Protein AF-A0A957RIJ1-F1 (afdb_monomer_lite)

Structure (mmCIF, N/CA/C/O backbone):
data_AF-A0A957RIJ1-F1
#
_entry.id   AF-A0A957RIJ1-F1
#
loop_
_atom_site.group_PDB
_atom_site.id
_atom_site.type_symbol
_atom_site.label_atom_id
_atom_site.label_alt_id
_atom_site.label_comp_id
_atom_site.label_asym_id
_atom_site.label_entity_id
_atom_site.label_seq_id
_atom_site.pdbx_PDB_ins_code
_atom_site.Cartn_x
_atom_site.Cartn_y
_atom_site.Cartn_z
_atom_site.occupancy
_atom_site.B_iso_or_equiv
_atom_site.auth_seq_id
_atom_site.auth_comp_id
_atom_site.auth_asym_id
_atom_site.auth_atom_id
_atom_site.pdbx_PDB_model_num
ATOM 1 N N . ALA A 1 1 ? -12.666 9.077 28.726 1.00 56.81 1 ALA A N 1
ATOM 2 C CA . ALA A 1 1 ? -13.168 8.195 27.646 1.00 56.81 1 ALA A CA 1
ATOM 3 C C . ALA A 1 1 ? -13.738 8.957 26.437 1.00 56.81 1 ALA A C 1
ATOM 5 O O . ALA A 1 1 ? -13.306 8.672 25.330 1.00 56.81 1 ALA A O 1
ATOM 6 N N . ARG A 1 2 ? -14.631 9.955 26.600 1.00 53.88 2 ARG A N 1
ATOM 7 C CA . ARG A 1 2 ? -15.204 10.732 25.469 1.00 53.88 2 ARG A CA 1
ATOM 8 C C . ARG A 1 2 ? -14.184 11.495 24.609 1.00 53.88 2 ARG A C 1
ATOM 10 O O . ARG A 1 2 ? -14.334 11.506 23.399 1.00 53.88 2 ARG A O 1
ATOM 17 N N . ILE A 1 3 ? -13.146 12.085 25.207 1.00 55.56 3 ILE A N 1
ATOM 18 C CA . ILE A 1 3 ? -12.119 12.854 24.471 1.00 55.56 3 ILE A CA 1
ATOM 19 C C . ILE A 1 3 ? -11.223 11.929 23.629 1.00 55.56 3 ILE A C 1
ATOM 21 O O . ILE A 1 3 ? -10.977 12.213 22.466 1.00 55.56 3 ILE A O 1
ATOM 25 N N . LEU A 1 4 ? -10.828 10.770 24.167 1.00 52.81 4 LEU A N 1
ATOM 26 C CA . LEU A 1 4 ? -10.126 9.718 23.414 1.00 52.81 4 LEU A CA 1
ATOM 27 C C . LEU A 1 4 ? -10.988 9.140 22.279 1.00 52.81 4 LEU A C 1
ATOM 29 O O . LEU A 1 4 ? -10.467 8.872 21.204 1.00 52.81 4 LEU A O 1
ATOM 33 N N . ALA A 1 5 ? -12.301 9.001 22.489 1.00 54.62 5 ALA A N 1
ATOM 34 C CA . ALA A 1 5 ? -13.239 8.578 21.448 1.00 54.62 5 ALA A CA 1
ATOM 35 C C . ALA A 1 5 ? -13.469 9.656 20.369 1.00 54.62 5 ALA A C 1
ATOM 37 O O . ALA A 1 5 ? -13.653 9.310 19.208 1.00 54.62 5 ALA A O 1
ATOM 38 N N . LEU A 1 6 ? -13.417 10.948 20.722 1.00 55.25 6 LEU A N 1
ATOM 39 C CA . LEU A 1 6 ? -13.486 12.064 19.767 1.00 55.25 6 LEU A CA 1
ATOM 40 C C . LEU A 1 6 ? -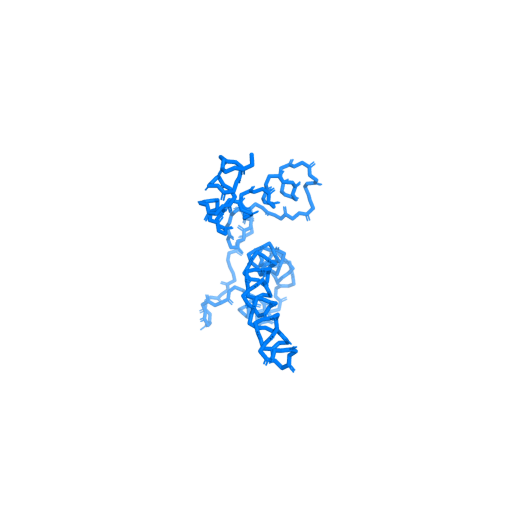12.200 12.192 18.945 1.00 55.25 6 LEU A C 1
ATOM 42 O O . LEU A 1 6 ? -12.271 12.371 17.736 1.00 55.25 6 LEU A O 1
ATOM 46 N N . ILE A 1 7 ? -11.035 12.041 19.581 1.00 54.81 7 ILE A N 1
ATOM 47 C CA . ILE A 1 7 ? -9.739 12.031 18.891 1.00 54.81 7 ILE A CA 1
ATOM 48 C C . ILE A 1 7 ? -9.645 10.793 17.991 1.00 54.81 7 ILE A C 1
ATOM 50 O O . ILE A 1 7 ? -9.319 10.922 16.820 1.00 54.81 7 ILE A O 1
ATOM 54 N N . GLY A 1 8 ? -10.006 9.606 18.484 1.00 52.78 8 GLY A N 1
ATOM 55 C CA . GLY A 1 8 ? -9.997 8.371 17.693 1.00 52.78 8 GLY A CA 1
ATOM 56 C C . GLY A 1 8 ? -11.055 8.327 16.585 1.00 52.78 8 GLY A C 1
ATOM 57 O O . GLY A 1 8 ? -10.807 7.746 15.536 1.00 52.78 8 GLY A O 1
ATOM 58 N N . GLY A 1 9 ? -12.211 8.968 16.784 1.00 54.06 9 GLY A N 1
ATOM 59 C CA . GLY A 1 9 ? -13.247 9.105 15.756 1.00 54.06 9 GLY A CA 1
ATOM 60 C C . GLY A 1 9 ? -12.901 10.130 14.672 1.00 54.06 9 GLY A C 1
ATOM 61 O O . GLY A 1 9 ? -13.413 10.026 13.561 1.00 54.06 9 GLY A O 1
ATOM 62 N N . ALA A 1 10 ? -12.029 11.094 14.986 1.00 52.25 10 ALA A N 1
ATOM 63 C CA . ALA A 1 10 ? -11.604 12.155 14.079 1.00 52.25 10 ALA A CA 1
ATOM 64 C C . ALA A 1 10 ? -10.214 11.940 13.471 1.00 52.25 10 ALA A C 1
ATOM 66 O O . ALA A 1 10 ? -9.888 12.668 12.542 1.00 52.25 10 ALA A O 1
ATOM 67 N N . MET A 1 11 ? -9.402 10.990 13.959 1.00 62.03 11 MET A N 1
ATOM 68 C CA . MET A 1 11 ? -8.131 10.615 13.329 1.00 62.03 11 MET A CA 1
ATOM 69 C C . MET A 1 11 ? -8.448 9.892 12.018 1.00 62.03 11 MET A C 1
ATOM 71 O O . MET A 1 11 ? -8.789 8.707 12.034 1.00 62.03 11 MET A O 1
ATOM 75 N N . PRO A 1 12 ? -8.395 10.589 10.870 1.00 70.31 12 PRO A N 1
ATOM 76 C CA . PRO A 1 12 ? -8.830 10.022 9.609 1.00 70.31 12 PRO A CA 1
ATOM 77 C C . PRO A 1 12 ? -7.843 8.927 9.206 1.00 70.31 12 PRO A C 1
ATOM 79 O O . PRO A 1 12 ? -6.702 8.906 9.671 1.00 70.31 12 PRO A O 1
ATOM 82 N N . ILE A 1 13 ? -8.232 8.062 8.270 1.00 73.69 13 ILE A N 1
ATOM 83 C CA . ILE A 1 13 ? -7.346 7.034 7.695 1.00 73.69 13 ILE A CA 1
ATOM 84 C C . ILE A 1 13 ? -5.975 7.588 7.253 1.00 73.69 13 ILE A C 1
ATOM 86 O O . ILE A 1 13 ? -4.957 6.904 7.321 1.00 73.69 13 ILE A O 1
ATOM 90 N N . PHE A 1 14 ? -5.937 8.869 6.886 1.00 80.69 14 PHE A N 1
ATOM 91 C CA . PHE A 1 14 ? -4.723 9.630 6.621 1.00 80.69 14 PHE A CA 1
ATOM 92 C C . PHE A 1 14 ? -3.688 9.569 7.758 1.00 80.69 14 PHE A C 1
ATOM 94 O O . PHE A 1 14 ? -2.509 9.353 7.492 1.00 80.69 14 PHE A O 1
ATOM 101 N N . TYR A 1 15 ? -4.103 9.712 9.021 1.00 84.81 15 TYR A N 1
ATOM 102 C CA . TYR A 1 15 ? -3.186 9.664 10.162 1.00 84.81 15 TYR A CA 1
ATOM 103 C C . TYR A 1 15 ? -2.564 8.276 10.331 1.00 84.81 15 TYR A C 1
ATOM 105 O O . TYR A 1 15 ? -1.369 8.165 10.586 1.00 84.81 15 TYR A O 1
ATOM 113 N N . VAL A 1 16 ? -3.346 7.214 10.112 1.00 84.31 16 VAL A N 1
ATOM 114 C CA . VAL A 1 16 ? -2.823 5.839 10.077 1.00 84.31 16 VAL A CA 1
ATOM 115 C C . VAL A 1 16 ? -1.756 5.717 8.990 1.00 84.31 16 VAL A C 1
ATOM 117 O O . VAL A 1 16 ? -0.680 5.189 9.253 1.00 84.31 16 VAL A O 1
ATOM 120 N N . GLY A 1 17 ? -2.004 6.284 7.807 1.00 87.38 17 GLY A N 1
ATOM 121 C CA . GLY A 1 17 ? -1.003 6.368 6.745 1.00 87.38 17 GLY A CA 1
ATOM 122 C C . GLY A 1 17 ? 0.273 7.103 7.158 1.00 87.38 17 GLY A C 1
ATOM 123 O O . GLY A 1 17 ? 1.367 6.599 6.915 1.00 87.38 17 GLY A O 1
ATOM 124 N N . LEU A 1 18 ? 0.155 8.244 7.844 1.00 88.19 18 LEU A N 1
ATOM 125 C CA . LEU A 1 18 ? 1.309 8.986 8.362 1.00 88.19 18 LEU A CA 1
ATOM 126 C C . LEU A 1 18 ? 2.099 8.200 9.411 1.00 88.19 18 LEU A C 1
ATOM 128 O O . LEU A 1 18 ? 3.327 8.229 9.393 1.00 88.19 18 LEU A O 1
ATOM 132 N N . VAL A 1 19 ? 1.419 7.494 10.316 1.00 89.06 19 VAL A N 1
ATOM 133 C CA . VAL A 1 19 ? 2.073 6.649 11.324 1.00 89.06 19 VAL A CA 1
ATOM 134 C C . VAL A 1 19 ? 2.794 5.487 10.649 1.00 89.06 19 VAL A C 1
ATOM 136 O O . VAL A 1 19 ? 3.960 5.249 10.954 1.00 89.06 19 VAL A O 1
ATOM 139 N N . LEU A 1 20 ? 2.150 4.807 9.695 1.00 88.06 20 LEU A N 1
ATOM 140 C CA . LEU A 1 20 ? 2.782 3.735 8.925 1.00 88.06 20 LEU A CA 1
ATOM 141 C C . LEU A 1 20 ? 4.018 4.246 8.180 1.00 88.06 20 LEU A C 1
ATOM 143 O O . LEU A 1 20 ? 5.065 3.610 8.244 1.00 88.06 20 LEU A O 1
ATOM 147 N N . LEU A 1 21 ? 3.941 5.419 7.549 1.00 88.06 21 LEU A N 1
ATOM 148 C CA . LEU A 1 21 ? 5.099 6.044 6.912 1.00 88.06 21 LEU A CA 1
ATOM 149 C C . LEU A 1 21 ? 6.196 6.373 7.943 1.00 88.06 21 LEU A C 1
ATOM 151 O O . LEU A 1 21 ? 7.367 6.063 7.745 1.00 88.06 21 LEU A O 1
ATOM 155 N N . GLY A 1 22 ? 5.842 6.949 9.090 1.00 88.94 22 GLY A N 1
ATOM 156 C CA . GLY A 1 22 ? 6.801 7.250 10.154 1.00 88.94 22 GLY A CA 1
ATOM 157 C C . GLY A 1 22 ? 7.510 6.008 10.708 1.00 88.94 22 GLY A C 1
ATOM 158 O O . GLY A 1 22 ? 8.699 6.064 11.014 1.00 88.94 22 GLY A O 1
ATOM 159 N N . VAL A 1 23 ? 6.811 4.881 10.815 1.00 89.69 23 VAL A N 1
ATOM 160 C CA . VAL A 1 23 ? 7.384 3.631 11.327 1.00 89.69 23 VAL A CA 1
ATOM 161 C C . VAL A 1 23 ? 8.193 2.924 10.244 1.00 89.69 23 VAL A C 1
ATOM 163 O O . VAL A 1 23 ? 9.388 2.713 10.417 1.00 89.69 23 VAL A O 1
ATOM 166 N N . PHE A 1 24 ? 7.578 2.588 9.112 1.00 89.44 24 PHE A N 1
ATOM 167 C CA . PHE A 1 24 ? 8.188 1.722 8.102 1.00 89.44 24 PHE 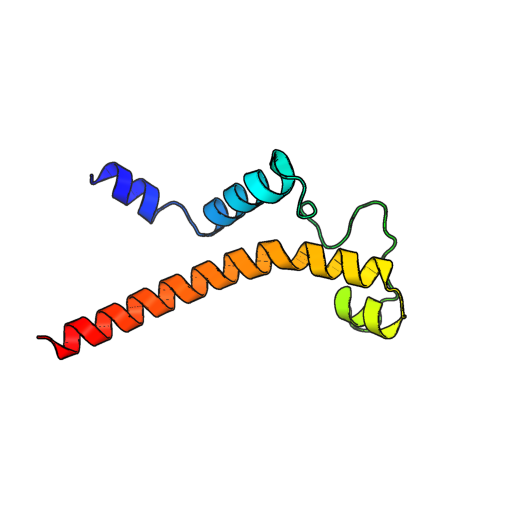A CA 1
ATOM 168 C C . PHE A 1 24 ? 9.193 2.428 7.201 1.00 89.44 24 PHE A C 1
ATOM 170 O O . PHE A 1 24 ? 10.179 1.807 6.807 1.00 89.44 24 PHE A O 1
ATOM 177 N N . TYR A 1 25 ? 8.959 3.705 6.896 1.00 87.25 25 TYR A N 1
ATOM 178 C CA . TYR A 1 25 ? 9.923 4.508 6.158 1.00 87.25 25 TYR A CA 1
ATOM 179 C C . TYR A 1 25 ? 10.932 5.131 7.124 1.00 87.25 25 TYR A C 1
ATOM 181 O O . TYR A 1 25 ? 12.095 4.761 7.079 1.00 87.25 25 TYR A O 1
ATOM 189 N N . ARG A 1 26 ? 10.527 6.004 8.060 1.00 87.12 26 ARG A N 1
ATOM 190 C CA . ARG A 1 26 ? 11.507 6.778 8.855 1.00 87.12 26 ARG A CA 1
ATOM 191 C C . ARG A 1 26 ? 12.277 5.950 9.894 1.00 87.12 26 ARG A C 1
ATOM 193 O O . ARG A 1 26 ? 13.483 6.146 10.007 1.00 87.12 26 ARG A O 1
ATOM 200 N N . GLN A 1 27 ? 11.619 5.088 10.670 1.00 87.25 27 GLN A N 1
ATOM 201 C CA . GLN A 1 27 ? 12.274 4.372 11.780 1.00 87.25 27 GLN A CA 1
ATOM 202 C C . GLN A 1 27 ? 12.925 3.061 11.332 1.00 87.25 27 GLN A C 1
ATOM 204 O O . GLN A 1 27 ? 14.085 2.820 11.650 1.00 87.25 27 GLN A O 1
ATOM 209 N N . LEU A 1 28 ? 12.188 2.229 10.595 1.00 87.31 28 LEU A N 1
ATOM 210 C CA . LEU A 1 28 ? 12.639 0.902 10.167 1.00 87.31 28 LEU A CA 1
ATOM 211 C C . LEU A 1 28 ? 13.392 0.911 8.833 1.00 87.31 28 LEU A C 1
ATOM 213 O O . LEU A 1 28 ? 14.171 -0.007 8.599 1.00 87.31 28 LEU A O 1
ATOM 217 N N . GLN A 1 29 ? 13.175 1.914 7.970 1.00 84.62 29 GLN A N 1
ATOM 218 C CA . GLN A 1 29 ? 13.773 1.992 6.625 1.00 84.62 29 GLN A CA 1
ATOM 219 C C . GLN A 1 29 ? 13.525 0.722 5.782 1.00 84.62 29 GLN A C 1
ATOM 221 O O . GLN A 1 29 ? 14.336 0.351 4.939 1.00 84.62 29 GLN A O 1
ATOM 226 N N . TRP A 1 30 ? 12.408 0.025 6.023 1.00 84.69 30 TRP A N 1
ATOM 227 C CA . TRP A 1 30 ? 12.041 -1.196 5.293 1.00 84.69 30 TRP A CA 1
ATOM 228 C C . TRP A 1 30 ? 11.380 -0.893 3.956 1.00 84.69 30 TRP A C 1
ATOM 230 O O . TRP A 1 30 ? 11.496 -1.669 3.012 1.00 84.69 30 TRP A O 1
ATOM 240 N N . LEU A 1 31 ? 10.632 0.205 3.904 1.00 87.62 31 LEU A N 1
ATOM 241 C CA . LEU A 1 31 ? 9.819 0.590 2.761 1.00 87.62 31 LEU A CA 1
ATOM 242 C C . LEU A 1 31 ? 10.237 1.977 2.279 1.00 87.62 31 LEU A C 1
ATOM 244 O O . LEU A 1 31 ? 10.644 2.809 3.097 1.00 87.62 31 LEU A O 1
ATOM 248 N N . PRO A 1 32 ? 10.144 2.225 0.965 1.00 83.81 32 PRO A N 1
ATOM 249 C CA . PRO A 1 32 ? 10.594 3.474 0.391 1.00 83.81 32 PRO A CA 1
ATOM 250 C C . PRO A 1 32 ? 9.666 4.634 0.765 1.00 83.81 32 PRO A C 1
ATOM 252 O O . PRO A 1 32 ? 8.562 4.458 1.293 1.00 83.81 32 PRO A O 1
ATOM 255 N N . GLY A 1 33 ? 10.175 5.840 0.531 1.00 80.75 33 GLY A N 1
ATOM 256 C CA . GLY A 1 33 ? 9.521 7.083 0.907 1.00 80.75 33 GLY A CA 1
ATOM 257 C C . GLY A 1 33 ? 8.296 7.426 0.054 1.00 80.75 33 GLY A C 1
ATOM 258 O O . GLY A 1 33 ? 7.864 6.658 -0.806 1.00 80.75 33 GLY A O 1
ATOM 259 N N . PRO A 1 34 ? 7.702 8.605 0.291 1.00 78.75 34 PRO A N 1
ATOM 260 C CA . PRO A 1 34 ? 6.596 9.086 -0.522 1.00 78.75 34 PRO A CA 1
ATOM 261 C C . PRO A 1 34 ? 7.050 9.324 -1.968 1.00 78.75 34 PRO A C 1
ATOM 263 O O . PRO A 1 34 ? 8.078 9.948 -2.214 1.00 78.75 34 PRO A O 1
ATOM 266 N N . GLY A 1 35 ? 6.247 8.864 -2.924 1.00 84.25 35 GLY A N 1
ATOM 267 C CA . GLY A 1 35 ? 6.571 8.933 -4.344 1.00 84.25 35 GLY A CA 1
ATOM 268 C C . GLY A 1 35 ? 6.047 7.711 -5.088 1.00 84.25 35 GLY A C 1
ATOM 269 O O . GLY A 1 35 ? 5.362 6.865 -4.516 1.00 84.25 35 GLY A O 1
ATOM 270 N N . ARG A 1 36 ? 6.345 7.637 -6.386 1.00 82.75 36 ARG A N 1
ATOM 271 C CA . ARG A 1 36 ? 6.034 6.460 -7.223 1.00 82.75 36 ARG A CA 1
ATOM 272 C C . ARG A 1 36 ? 7.279 5.616 -7.515 1.00 82.75 36 ARG A C 1
ATOM 274 O O . ARG A 1 36 ? 7.141 4.440 -7.832 1.00 82.75 36 ARG A O 1
ATOM 281 N N . LEU A 1 37 ? 8.450 6.238 -7.427 1.00 85.94 37 LEU A N 1
ATOM 282 C CA . LEU A 1 37 ? 9.782 5.682 -7.625 1.00 85.94 37 LEU A CA 1
ATOM 283 C C . LEU A 1 37 ? 10.768 6.504 -6.790 1.00 85.94 37 LEU A C 1
ATOM 285 O O . LEU A 1 37 ? 10.504 7.680 -6.513 1.00 85.94 37 LEU A O 1
ATOM 289 N N . ASP A 1 38 ? 11.917 5.914 -6.474 1.00 84.50 38 ASP A N 1
ATOM 290 C CA . ASP A 1 38 ? 13.036 6.654 -5.898 1.00 84.50 38 ASP A CA 1
ATOM 291 C C . ASP A 1 38 ? 13.567 7.709 -6.879 1.00 84.50 38 ASP A C 1
ATOM 293 O O . ASP A 1 38 ? 13.638 7.486 -8.0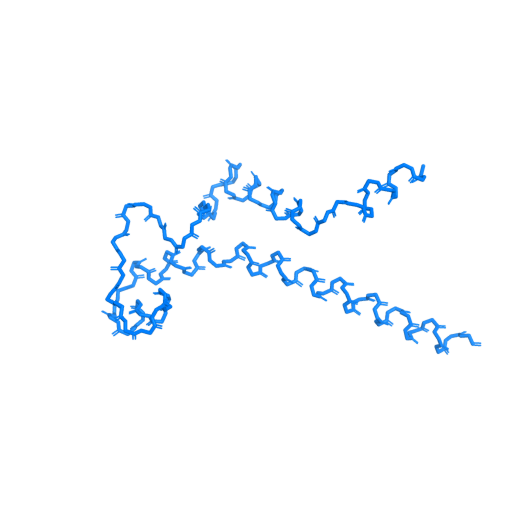88 1.00 84.50 38 ASP A O 1
ATOM 297 N N . SER A 1 39 ? 14.027 8.844 -6.351 1.00 78.88 39 SER A N 1
ATOM 298 C CA . SER A 1 39 ? 14.556 9.977 -7.130 1.00 78.88 39 SER A CA 1
ATOM 299 C C . SER A 1 39 ? 15.761 9.624 -8.012 1.00 78.88 39 SER A C 1
ATOM 301 O O . SER A 1 39 ? 16.119 10.383 -8.909 1.00 78.88 39 SER A O 1
ATOM 303 N N . THR A 1 40 ? 16.426 8.507 -7.719 1.00 79.75 40 THR A N 1
ATOM 304 C CA . THR A 1 40 ? 17.616 8.008 -8.417 1.00 79.75 40 THR A CA 1
ATOM 305 C C . THR A 1 40 ? 17.280 7.069 -9.574 1.00 79.75 40 THR A C 1
ATOM 307 O O . THR A 1 40 ? 18.157 6.772 -10.385 1.00 79.75 40 THR A O 1
ATOM 310 N N . VAL A 1 41 ? 16.035 6.590 -9.664 1.00 79.94 41 VAL A N 1
ATOM 311 C CA . VAL A 1 41 ? 15.617 5.590 -10.647 1.00 79.94 41 VAL A CA 1
ATOM 312 C C . VAL A 1 41 ? 14.905 6.287 -11.810 1.00 79.94 41 VAL A C 1
ATOM 314 O O . VAL A 1 41 ? 13.865 6.915 -11.601 1.00 79.94 41 VAL A O 1
ATOM 317 N N . PRO A 1 42 ? 15.424 6.188 -13.050 1.00 80.88 42 PRO A N 1
ATOM 318 C CA . PRO A 1 42 ? 14.759 6.788 -14.194 1.00 80.88 42 PRO A CA 1
ATOM 319 C C . PRO A 1 42 ? 13.419 6.083 -14.466 1.00 80.88 42 PRO A C 1
ATOM 321 O O . PRO A 1 42 ? 13.321 4.858 -14.330 1.00 80.88 42 PRO A O 1
ATOM 324 N N . PRO A 1 43 ? 12.379 6.835 -14.863 1.00 78.62 43 PRO A N 1
ATOM 325 C CA . PRO A 1 43 ? 11.079 6.261 -15.173 1.00 78.62 43 PRO A CA 1
ATOM 326 C C . PRO A 1 43 ? 11.167 5.292 -16.375 1.00 78.62 43 PRO A C 1
ATOM 328 O O . PRO A 1 43 ? 11.932 5.545 -17.309 1.00 78.62 43 PRO A O 1
ATOM 331 N N . PRO A 1 44 ? 10.391 4.18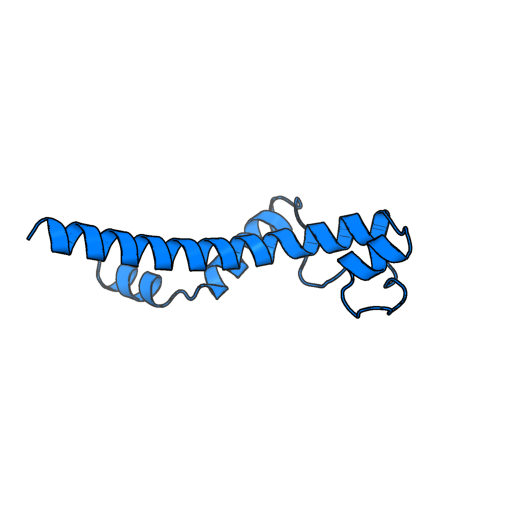9 -16.376 1.00 81.25 44 PRO A N 1
ATOM 332 C CA . PRO A 1 44 ? 10.303 3.264 -17.499 1.00 81.25 44 PRO A CA 1
ATOM 333 C C . PRO A 1 44 ? 9.615 3.937 -18.695 1.00 81.25 44 PRO A C 1
ATOM 335 O O . PRO A 1 44 ? 8.968 4.978 -18.553 1.00 81.25 44 PRO A O 1
ATOM 338 N N . ALA A 1 45 ? 9.734 3.330 -19.879 1.00 78.19 45 ALA A N 1
ATOM 339 C CA . ALA A 1 45 ? 9.060 3.829 -21.073 1.00 78.19 45 ALA A CA 1
ATOM 340 C C . ALA A 1 45 ? 7.542 3.897 -20.837 1.00 78.19 45 ALA A C 1
ATOM 342 O O . ALA A 1 45 ? 6.930 2.908 -20.436 1.00 78.19 45 ALA A O 1
ATOM 343 N N . HIS A 1 46 ? 6.942 5.063 -21.083 1.00 77.56 46 HIS A N 1
ATOM 344 C CA . HIS A 1 46 ? 5.504 5.256 -20.927 1.00 77.56 46 HIS A CA 1
ATOM 345 C C . HIS A 1 46 ? 4.746 4.535 -22.042 1.00 77.56 46 HIS A C 1
ATOM 347 O O . HIS A 1 46 ? 4.627 5.051 -23.151 1.00 77.56 46 HIS A O 1
ATOM 353 N N . ILE A 1 47 ? 4.235 3.343 -21.730 1.00 79.81 47 ILE A N 1
ATOM 354 C CA . ILE A 1 47 ? 3.390 2.550 -22.632 1.00 79.81 47 ILE A CA 1
ATOM 355 C C . ILE A 1 47 ? 1.943 2.617 -22.136 1.00 79.81 47 ILE A C 1
ATOM 357 O O . ILE A 1 47 ? 1.042 2.990 -22.881 1.00 79.81 47 ILE A O 1
ATOM 361 N N . THR A 1 48 ? 1.730 2.300 -20.856 1.00 79.69 48 THR A N 1
ATOM 362 C CA . THR A 1 48 ? 0.415 2.265 -20.197 1.00 79.69 48 THR A CA 1
ATOM 363 C C . THR A 1 48 ? 0.225 3.390 -19.179 1.00 79.69 48 THR A C 1
ATOM 365 O O . THR A 1 48 ? -0.905 3.701 -18.809 1.00 79.69 48 THR A O 1
ATOM 368 N N . GLY A 1 49 ? 1.314 4.011 -18.706 1.00 79.50 49 GLY A N 1
ATOM 369 C CA . GLY A 1 49 ? 1.282 5.049 -17.668 1.00 79.50 49 GLY A CA 1
ATOM 370 C C . GLY A 1 49 ? 1.330 4.498 -16.235 1.00 79.50 49 GLY A C 1
ATOM 371 O O . GLY A 1 49 ? 1.411 5.270 -15.268 1.00 79.50 49 GLY A O 1
ATOM 372 N N . LEU A 1 50 ? 1.322 3.170 -16.077 1.00 83.12 50 LEU A N 1
ATOM 373 C CA . LEU A 1 50 ? 1.504 2.496 -14.799 1.00 83.12 50 LEU A CA 1
ATOM 374 C C . LEU A 1 50 ? 2.938 1.967 -14.684 1.00 83.12 50 LEU A C 1
ATOM 376 O O . LEU A 1 50 ? 3.294 0.989 -15.327 1.00 83.12 50 LEU A O 1
ATOM 380 N N . TYR A 1 51 ? 3.735 2.578 -13.802 1.00 83.94 51 TYR A N 1
ATOM 381 C CA . TYR A 1 51 ? 5.158 2.260 -13.609 1.00 83.94 51 TYR A CA 1
ATOM 382 C C . TYR A 1 51 ? 5.458 0.769 -13.403 1.00 83.94 51 TYR A C 1
ATOM 384 O O . TYR A 1 51 ? 6.433 0.276 -13.954 1.00 83.94 51 TYR A O 1
ATOM 392 N N . THR A 1 52 ? 4.630 0.034 -12.655 1.00 85.44 52 THR A N 1
ATOM 393 C CA . THR A 1 52 ? 4.803 -1.413 -12.432 1.00 85.44 52 THR A CA 1
ATOM 394 C C . THR A 1 52 ? 4.578 -2.238 -13.698 1.00 85.44 52 THR A C 1
ATOM 396 O O . THR A 1 52 ? 5.347 -3.157 -13.967 1.00 85.44 52 THR A O 1
ATOM 399 N N . VAL A 1 53 ? 3.544 -1.916 -14.480 1.00 85.69 53 VAL A N 1
ATOM 400 C CA . VAL A 1 53 ? 3.226 -2.632 -15.727 1.00 85.69 53 VAL A CA 1
ATOM 401 C C . VAL A 1 53 ? 4.206 -2.247 -16.827 1.00 85.69 53 VAL A C 1
ATOM 403 O O . VAL A 1 53 ? 4.733 -3.121 -17.504 1.00 85.69 53 VAL A O 1
ATOM 406 N N . ASP A 1 54 ? 4.533 -0.963 -16.943 1.00 86.25 54 ASP A N 1
ATOM 407 C CA . ASP A 1 54 ? 5.524 -0.468 -17.895 1.00 86.25 54 ASP A CA 1
ATOM 408 C C . ASP A 1 54 ? 6.917 -1.048 -17.595 1.00 86.25 54 ASP A C 1
ATOM 410 O O . ASP A 1 54 ? 7.625 -1.454 -18.516 1.00 86.25 54 ASP A O 1
ATOM 414 N N . ALA A 1 55 ? 7.303 -1.190 -16.321 1.00 86.88 55 ALA A N 1
ATOM 415 C CA . ALA A 1 55 ? 8.549 -1.858 -15.936 1.00 86.88 55 ALA A CA 1
ATOM 416 C C . ALA A 1 55 ? 8.557 -3.358 -16.273 1.00 86.88 55 ALA A C 1
ATOM 418 O O . ALA A 1 55 ? 9.585 -3.880 -16.701 1.00 86.88 55 ALA A O 1
ATOM 419 N N . LEU A 1 56 ? 7.415 -4.042 -16.129 1.00 87.50 56 LEU A N 1
ATOM 420 C CA . LEU A 1 56 ? 7.276 -5.448 -16.514 1.00 87.50 56 LEU A CA 1
ATOM 421 C C . LEU A 1 56 ? 7.396 -5.624 -18.035 1.00 87.50 56 LEU A C 1
ATOM 423 O O . LEU A 1 56 ? 8.121 -6.500 -18.497 1.00 87.50 56 LEU A O 1
ATOM 427 N N . LEU A 1 57 ? 6.726 -4.764 -18.808 1.00 86.31 57 LEU A N 1
ATOM 428 C CA . LEU A 1 57 ? 6.737 -4.791 -20.275 1.00 86.31 57 LEU A CA 1
ATOM 429 C C . LEU A 1 57 ? 8.104 -4.417 -20.862 1.00 86.31 57 LEU A C 1
ATOM 431 O O . LEU A 1 57 ? 8.504 -4.961 -21.887 1.00 86.31 57 LEU A O 1
ATOM 435 N N . THR A 1 58 ? 8.830 -3.507 -20.212 1.00 84.44 58 THR A N 1
ATOM 436 C CA . THR A 1 58 ? 10.185 -3.098 -20.623 1.00 84.44 58 THR A CA 1
ATOM 437 C C . THR A 1 58 ? 11.286 -4.027 -20.103 1.00 84.44 58 THR A C 1
ATOM 439 O O . THR A 1 58 ? 12.452 -3.828 -20.435 1.00 84.44 58 THR A O 1
ATOM 442 N N . GLY A 1 59 ? 10.945 -5.039 -19.296 1.00 85.06 59 GLY A N 1
ATOM 443 C CA . GLY A 1 59 ? 11.912 -5.970 -18.704 1.00 85.06 59 GLY A CA 1
ATOM 444 C C . GLY A 1 59 ? 12.833 -5.336 -17.654 1.00 85.06 59 GLY A C 1
ATOM 445 O O . GLY A 1 59 ? 13.881 -5.895 -17.328 1.00 85.06 59 GLY A O 1
ATOM 446 N N . ASN A 1 60 ? 12.475 -4.165 -17.119 1.00 85.94 60 ASN A N 1
ATOM 447 C CA . ASN A 1 60 ? 13.295 -3.428 -16.164 1.00 85.94 60 ASN A CA 1
ATOM 448 C C . ASN A 1 60 ? 12.998 -3.876 -14.722 1.00 85.94 60 ASN A C 1
ATOM 450 O O . ASN A 1 60 ? 12.224 -3.254 -13.990 1.00 85.94 60 ASN A O 1
ATOM 454 N N . TRP A 1 61 ? 13.635 -4.977 -14.315 1.00 86.56 61 TRP A N 1
ATOM 455 C CA . TRP A 1 61 ? 13.479 -5.571 -12.982 1.00 86.56 61 TRP A CA 1
ATOM 456 C C . TRP A 1 61 ? 13.778 -4.617 -11.812 1.00 86.56 61 TRP A C 1
ATOM 458 O O . TRP A 1 61 ? 12.992 -4.616 -10.861 1.00 86.56 61 TRP A O 1
ATOM 468 N N . PRO A 1 62 ? 14.835 -3.775 -11.852 1.00 87.00 62 PRO A N 1
ATOM 469 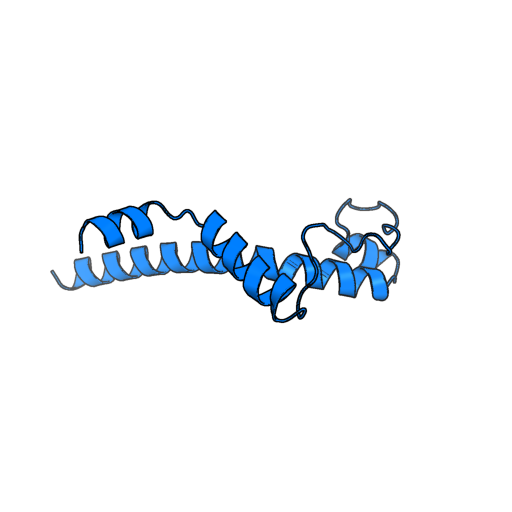C CA . PRO A 1 62 ? 15.075 -2.779 -10.805 1.00 87.00 62 PRO A CA 1
ATOM 470 C C . PRO A 1 62 ? 13.899 -1.817 -10.599 1.00 87.00 62 PRO A C 1
ATOM 472 O O . PRO A 1 62 ? 13.477 -1.591 -9.465 1.00 87.00 62 PRO A O 1
ATOM 475 N N . VAL A 1 63 ? 13.330 -1.287 -11.688 1.00 87.31 63 VAL A N 1
ATOM 476 C CA . VAL A 1 63 ? 12.180 -0.370 -11.625 1.00 87.31 63 VAL A CA 1
ATOM 477 C C . VAL A 1 63 ? 10.933 -1.098 -11.129 1.00 87.31 63 VAL A C 1
ATOM 479 O O . VAL A 1 63 ? 10.175 -0.537 -10.343 1.00 87.31 63 VAL A O 1
ATOM 482 N N . LEU A 1 64 ? 10.730 -2.354 -11.536 1.00 87.94 64 LEU A N 1
ATOM 483 C CA . LEU A 1 64 ? 9.591 -3.158 -11.094 1.00 87.94 64 LEU A CA 1
ATOM 484 C C . LEU A 1 64 ? 9.620 -3.399 -9.582 1.00 87.94 64 LEU A C 1
ATOM 486 O O . LEU A 1 64 ? 8.616 -3.167 -8.905 1.00 87.94 64 LEU A O 1
ATOM 490 N N . ALA A 1 65 ? 10.771 -3.812 -9.045 1.00 88.00 65 ALA A N 1
ATOM 491 C CA . ALA A 1 65 ? 10.942 -4.009 -7.609 1.00 88.00 65 ALA A CA 1
ATOM 492 C C . ALA A 1 65 ? 10.694 -2.696 -6.851 1.00 88.00 65 ALA A C 1
ATOM 494 O O . ALA A 1 65 ? 9.911 -2.670 -5.900 1.00 88.00 65 ALA A O 1
ATOM 495 N N . ASN A 1 66 ? 11.269 -1.592 -7.335 1.00 89.50 66 ASN A N 1
ATOM 496 C CA . ASN A 1 66 ? 11.125 -0.277 -6.720 1.00 89.50 66 ASN A CA 1
ATOM 497 C C . ASN A 1 66 ? 9.671 0.220 -6.719 1.00 89.50 66 ASN A C 1
ATOM 499 O O . ASN A 1 66 ? 9.137 0.582 -5.670 1.00 89.50 66 ASN A O 1
ATOM 503 N N . ALA A 1 67 ? 9.002 0.170 -7.872 1.00 89.00 67 ALA A N 1
ATOM 504 C CA . ALA A 1 67 ? 7.611 0.580 -8.015 1.00 89.00 67 ALA A CA 1
ATOM 505 C C . ALA A 1 67 ? 6.683 -0.277 -7.144 1.00 89.00 67 ALA A C 1
ATOM 507 O O . ALA A 1 67 ? 5.762 0.244 -6.520 1.00 89.00 67 ALA A O 1
ATOM 508 N N . SER A 1 68 ? 6.933 -1.588 -7.063 1.00 89.00 68 SER A N 1
ATOM 509 C CA . SER A 1 68 ? 6.128 -2.487 -6.234 1.00 89.00 68 SER A CA 1
ATOM 510 C C . SER A 1 68 ? 6.277 -2.178 -4.740 1.00 89.00 68 SER A C 1
ATOM 512 O O . SER A 1 68 ? 5.271 -2.085 -4.039 1.00 89.00 68 SER A O 1
ATOM 514 N N . ALA A 1 69 ? 7.498 -1.904 -4.268 1.00 88.94 69 ALA A N 1
ATOM 515 C CA . ALA A 1 69 ? 7.762 -1.519 -2.884 1.00 88.94 69 ALA A CA 1
ATOM 516 C C . ALA A 1 69 ? 7.058 -0.203 -2.502 1.00 88.94 69 ALA A C 1
ATOM 518 O O . ALA A 1 69 ? 6.490 -0.103 -1.414 1.00 88.94 69 ALA A O 1
ATOM 519 N N . HIS A 1 70 ? 7.010 0.773 -3.416 1.00 90.00 70 HIS A N 1
ATOM 520 C CA . HIS A 1 70 ? 6.285 2.035 -3.213 1.00 90.00 70 HIS A CA 1
ATOM 521 C C . HIS A 1 70 ? 4.760 1.860 -3.119 1.00 90.00 70 HIS A C 1
ATOM 523 O O . HIS A 1 70 ? 4.076 2.706 -2.542 1.00 90.00 70 HIS A O 1
ATOM 529 N N . LEU A 1 71 ? 4.206 0.763 -3.644 1.00 90.44 71 LEU A N 1
ATOM 530 C CA . LEU A 1 71 ? 2.771 0.479 -3.578 1.00 90.44 71 LEU A CA 1
ATOM 531 C C . LEU A 1 71 ? 2.344 -0.221 -2.282 1.00 90.44 71 LEU A C 1
ATOM 533 O O . LEU A 1 71 ? 1.174 -0.140 -1.913 1.00 90.44 71 LEU A O 1
ATOM 537 N N . VAL A 1 72 ? 3.260 -0.880 -1.566 1.00 90.69 72 VAL A N 1
ATOM 538 C CA . VAL A 1 72 ? 2.922 -1.700 -0.388 1.00 90.69 72 VAL A CA 1
ATOM 539 C C . VAL A 1 72 ? 2.303 -0.866 0.738 1.00 90.69 72 VAL A C 1
ATOM 541 O O . VAL A 1 72 ? 1.239 -1.215 1.246 1.00 90.69 72 VAL A O 1
ATOM 544 N N . LEU A 1 73 ? 2.918 0.260 1.114 1.00 88.38 73 LEU A N 1
ATOM 545 C CA . LEU A 1 73 ? 2.392 1.144 2.165 1.00 88.38 73 LEU A CA 1
ATOM 546 C C . LEU A 1 73 ? 0.986 1.696 1.854 1.00 88.38 73 LEU A C 1
ATOM 548 O O . LEU A 1 73 ? 0.082 1.535 2.685 1.00 88.38 73 LEU A O 1
ATOM 552 N N . PRO A 1 74 ? 0.742 2.318 0.684 1.00 87.56 74 PRO A N 1
ATOM 553 C CA . PRO A 1 74 ? -0.595 2.784 0.336 1.00 87.56 74 PRO A CA 1
ATOM 554 C C . PRO A 1 74 ? -1.601 1.630 0.185 1.00 87.56 74 PRO A C 1
ATOM 556 O O . PRO A 1 74 ? -2.749 1.772 0.600 1.00 87.56 74 PRO A O 1
ATOM 559 N N . ALA A 1 75 ? -1.192 0.458 -0.307 1.00 90.56 75 ALA A N 1
ATOM 560 C CA . ALA A 1 75 ? -2.077 -0.706 -0.376 1.00 90.56 75 ALA A CA 1
ATOM 561 C C . ALA A 1 75 ? -2.506 -1.195 1.018 1.00 90.56 75 ALA A C 1
ATOM 563 O O . ALA A 1 75 ? -3.692 -1.431 1.246 1.00 90.56 75 ALA A O 1
ATOM 564 N N . ILE A 1 76 ? -1.574 -1.291 1.972 1.00 89.31 76 ILE A N 1
ATOM 565 C CA . ILE A 1 76 ? -1.876 -1.704 3.352 1.00 89.31 76 ILE A CA 1
ATOM 566 C C . ILE A 1 76 ? -2.797 -0.689 4.034 1.00 89.31 76 ILE A C 1
ATOM 568 O O . ILE A 1 76 ? -3.761 -1.077 4.691 1.00 89.31 76 ILE A O 1
ATOM 572 N N . THR A 1 77 ? -2.539 0.609 3.866 1.00 87.88 77 THR A N 1
ATOM 573 C CA . THR A 1 77 ? -3.372 1.654 4.488 1.00 87.88 77 THR A CA 1
ATOM 574 C C . THR A 1 77 ? -4.810 1.624 3.962 1.00 87.88 77 THR A C 1
ATOM 576 O O . THR A 1 77 ? -5.752 1.640 4.756 1.00 87.88 77 THR A O 1
ATOM 579 N N . LEU A 1 78 ? -5.004 1.488 2.646 1.00 88.94 78 LEU A N 1
ATOM 580 C CA . LEU A 1 78 ? -6.332 1.346 2.036 1.00 88.94 78 LEU A CA 1
ATOM 581 C C . LEU A 1 78 ? -7.008 0.006 2.384 1.00 88.94 78 LEU A C 1
ATOM 583 O O . LEU A 1 78 ? -8.223 -0.047 2.605 1.00 88.94 78 LEU A O 1
ATOM 587 N N . GLY A 1 79 ? -6.233 -1.077 2.475 1.00 89.06 79 GLY A N 1
ATOM 588 C CA . GLY A 1 79 ? -6.722 -2.401 2.862 1.00 89.06 79 GLY A CA 1
ATOM 589 C C . GLY A 1 79 ? -7.235 -2.437 4.302 1.00 89.06 79 GLY A C 1
ATOM 590 O O . GLY A 1 79 ? -8.325 -2.956 4.559 1.00 89.06 79 GLY A O 1
ATOM 591 N N . LEU A 1 80 ? -6.506 -1.817 5.236 1.00 87.25 80 LEU A N 1
ATOM 592 C CA . LEU A 1 80 ? -6.924 -1.684 6.635 1.00 87.25 80 LEU A CA 1
ATOM 593 C C . LEU A 1 80 ? -8.233 -0.902 6.763 1.00 87.25 80 LEU A C 1
ATOM 595 O O . LEU A 1 80 ? -9.122 -1.315 7.507 1.00 87.25 80 LEU A O 1
ATOM 599 N N . PHE A 1 81 ? -8.383 0.184 6.002 1.00 86.06 81 PHE A N 1
ATOM 600 C CA . PHE A 1 81 ? -9.627 0.951 5.967 1.00 86.06 81 PHE A CA 1
ATOM 601 C C . PHE A 1 81 ? -10.816 0.099 5.524 1.00 86.06 81 PHE A C 1
ATOM 603 O O . PHE A 1 81 ? -11.829 0.021 6.218 1.00 86.06 81 PHE A O 1
ATOM 610 N N . SER A 1 82 ? -10.666 -0.577 4.385 1.00 87.19 82 SER A N 1
ATOM 611 C CA . SER A 1 82 ? -11.720 -1.411 3.801 1.00 87.19 82 SER A CA 1
ATOM 612 C C . SER A 1 82 ? -12.114 -2.544 4.751 1.00 87.19 82 SER A C 1
ATOM 614 O O . SER A 1 82 ? -13.296 -2.781 4.995 1.00 87.19 82 SER A O 1
ATOM 616 N N . THR A 1 83 ? -11.121 -3.185 5.370 1.00 88.19 83 THR A N 1
ATOM 617 C CA . THR A 1 83 ? -11.332 -4.258 6.349 1.00 88.19 83 THR A CA 1
ATOM 618 C C . THR A 1 83 ? -12.074 -3.755 7.588 1.00 88.19 83 THR A C 1
ATOM 620 O O . THR A 1 83 ? -12.989 -4.423 8.060 1.00 88.19 83 THR A O 1
ATOM 623 N N . ALA A 1 84 ? -11.746 -2.562 8.097 1.00 86.69 84 ALA A N 1
ATOM 624 C CA . ALA A 1 84 ? -12.435 -1.969 9.244 1.00 86.69 84 ALA A CA 1
ATOM 625 C C . ALA A 1 84 ? -13.919 -1.680 8.953 1.00 86.69 84 ALA A C 1
ATOM 627 O O . ALA A 1 84 ? -14.778 -1.922 9.806 1.00 86.69 84 ALA A O 1
ATOM 628 N N . VAL A 1 85 ? -14.233 -1.201 7.744 1.00 86.94 85 VAL A N 1
ATOM 629 C CA . VAL A 1 85 ? -15.620 -0.983 7.302 1.00 86.94 85 VAL A CA 1
ATOM 630 C C . VAL A 1 85 ? -16.373 -2.311 7.217 1.00 86.94 85 VAL A C 1
ATOM 632 O O . VAL A 1 85 ? -17.465 -2.424 7.777 1.00 86.94 85 VAL A O 1
ATOM 635 N N . LEU A 1 86 ? -15.772 -3.329 6.595 1.00 89.88 86 LEU A N 1
ATOM 636 C CA . LEU A 1 86 ? -16.365 -4.665 6.490 1.00 89.88 86 LEU A CA 1
ATOM 637 C C . LEU A 1 86 ? -16.606 -5.294 7.869 1.00 89.88 86 LEU A C 1
ATOM 639 O O . LEU A 1 86 ? -17.705 -5.764 8.139 1.00 89.88 86 LEU A O 1
ATOM 643 N N . LEU A 1 87 ? -15.635 -5.224 8.783 1.00 90.81 87 LEU A N 1
ATOM 644 C CA . LEU A 1 87 ? -15.775 -5.698 10.167 1.00 90.81 87 LEU A CA 1
ATOM 645 C C . LEU A 1 87 ? -16.958 -5.045 10.889 1.00 90.81 87 LEU A C 1
ATOM 647 O O . LEU A 1 87 ? -17.700 -5.721 11.605 1.00 90.81 87 LEU A O 1
ATOM 651 N N . ARG A 1 88 ? -17.153 -3.734 10.703 1.00 86.50 88 ARG A N 1
ATOM 652 C CA . ARG A 1 88 ? -18.282 -3.011 11.298 1.00 86.50 88 ARG A CA 1
ATOM 653 C C . ARG A 1 88 ? -19.618 -3.490 10.731 1.00 86.50 88 ARG A C 1
ATOM 655 O O . ARG A 1 88 ? -20.558 -3.654 11.507 1.00 86.50 88 ARG A O 1
ATOM 662 N N . MET A 1 89 ? -19.691 -3.730 9.422 1.00 90.62 89 MET A N 1
ATOM 663 C CA . MET A 1 89 ? -20.884 -4.285 8.776 1.00 90.62 89 MET A CA 1
ATOM 664 C C . MET A 1 89 ? -21.191 -5.691 9.295 1.00 90.62 89 MET A C 1
ATOM 666 O O . MET A 1 89 ? -22.282 -5.914 9.812 1.00 90.62 89 MET A O 1
ATOM 670 N N . THR A 1 90 ? -20.210 -6.598 9.279 1.00 92.00 90 THR A N 1
ATOM 671 C CA . THR A 1 90 ? -20.373 -7.974 9.774 1.00 92.00 90 THR A CA 1
ATOM 672 C C . THR A 1 90 ? -20.811 -8.004 11.238 1.00 92.00 90 THR A C 1
ATOM 674 O O . THR A 1 90 ? -21.686 -8.784 11.609 1.00 92.00 90 THR A O 1
ATOM 677 N N . ARG A 1 91 ? -20.256 -7.122 12.083 1.00 90.31 91 ARG A N 1
ATOM 678 C CA . ARG A 1 91 ? -20.681 -6.999 13.484 1.00 90.31 91 ARG A CA 1
ATOM 679 C C . ARG A 1 91 ? -22.132 -6.530 13.606 1.00 90.31 91 ARG A C 1
ATOM 681 O O . ARG A 1 91 ? -22.844 -7.037 14.465 1.00 90.31 91 ARG A O 1
ATOM 688 N N . SER A 1 92 ? -22.557 -5.573 12.780 1.00 90.50 92 SER A N 1
ATOM 689 C CA . SER A 1 92 ? -23.943 -5.095 12.768 1.00 90.50 92 SER A CA 1
ATOM 690 C C . SER A 1 92 ? -24.910 -6.226 12.422 1.00 90.50 92 SER A C 1
ATOM 692 O O . SER A 1 92 ? -25.875 -6.428 13.148 1.00 90.50 92 SER A O 1
ATOM 694 N N . SER A 1 93 ? -24.606 -7.008 11.383 1.00 89.38 93 SER A N 1
ATOM 695 C CA . SER A 1 93 ? -25.434 -8.147 10.971 1.00 89.38 93 SER A CA 1
ATOM 696 C C . SER A 1 93 ? -25.507 -9.240 12.040 1.00 89.38 93 SER A C 1
ATOM 698 O O . SER A 1 93 ? -26.569 -9.804 12.269 1.00 89.38 93 SER A O 1
ATOM 700 N N . MET A 1 94 ? -24.403 -9.522 12.742 1.00 92.44 94 MET A N 1
ATOM 701 C CA . MET A 1 94 ? -24.406 -10.492 13.846 1.00 92.44 94 MET A CA 1
ATOM 702 C C . MET A 1 94 ? -25.258 -10.029 15.032 1.00 92.44 94 MET A C 1
ATOM 704 O O . MET A 1 94 ? -25.931 -10.845 15.651 1.00 92.44 94 MET A O 1
ATOM 708 N N . LEU A 1 95 ? -25.240 -8.732 15.355 1.00 91.50 95 LEU A N 1
ATOM 709 C CA . LEU A 1 95 ? -26.077 -8.178 16.424 1.00 91.50 95 LEU A CA 1
ATOM 710 C C . LEU A 1 95 ? -27.564 -8.201 16.061 1.00 91.50 95 LEU A C 1
ATOM 712 O O . LEU A 1 95 ? -28.382 -8.440 16.938 1.00 91.50 95 LEU A O 1
ATOM 716 N N . GLU A 1 96 ? -27.897 -7.985 14.790 1.00 91.31 96 GLU A N 1
ATOM 717 C CA . GLU A 1 96 ? -29.271 -8.055 14.285 1.00 91.31 96 GLU A CA 1
ATOM 718 C C . GLU A 1 96 ? -29.843 -9.479 14.336 1.00 91.31 96 GLU A C 1
ATOM 720 O O . GLU A 1 96 ? -31.023 -9.647 14.596 1.00 91.31 96 GLU A O 1
ATOM 725 N N . MET A 1 97 ? -29.008 -10.508 14.153 1.00 90.38 97 MET A N 1
ATOM 726 C CA . MET A 1 97 ? -29.425 -11.915 14.271 1.00 90.38 97 MET A CA 1
ATOM 727 C C . MET A 1 97 ? -29.558 -12.405 15.723 1.00 90.38 97 MET A C 1
ATOM 729 O O . MET A 1 97 ? -30.159 -13.450 15.961 1.00 90.38 97 MET A O 1
ATOM 733 N N . LEU A 1 98 ? -28.934 -11.713 16.682 1.00 80.81 98 LEU A N 1
ATOM 734 C CA . LEU A 1 98 ? -28.946 -12.073 18.107 1.00 80.81 98 LEU A CA 1
ATOM 735 C C . LEU A 1 98 ? -30.033 -11.336 18.911 1.00 80.81 98 LEU A C 1
ATOM 737 O O . LEU A 1 98 ? -30.217 -11.660 20.086 1.00 80.81 98 LEU A O 1
ATOM 741 N N . GLY A 1 99 ? -30.691 -10.339 18.313 1.00 63.31 99 GLY A N 1
ATOM 742 C CA . GLY A 1 99 ? -31.838 -9.616 18.873 1.00 63.31 99 GLY A CA 1
ATOM 743 C C . GLY A 1 99 ? -33.155 -10.117 18.302 1.00 63.31 99 GLY A C 1
ATOM 744 O O . GLY A 1 99 ? -34.163 -9.986 19.028 1.00 63.31 99 GLY A O 1
#

Foldseek 3Di:
DVVVVVCVVPCPLVVVLVVLCCPCCVPVVPAHHPDQFDPPDDQAPPDPVQRLVSCVVRVPPVSNVRNVSNVPSVVVSVVVVVVVVVVVVVVVVVVVVVD

pLDDT: mean 82.29, std 10.72, range [52.25, 92.44]

Sequence (99 aa):
ARILALIGGAMPIFYVGLVLLGVFYRQLQWLPGPGRLDSTVPPPAHITGLYTVDALLTGNWPVLANASAHLVLPAITLGLFSTAVLLRMTRSSMLEMLG

Radius of gyration: 18.83 Å; chains: 1; boun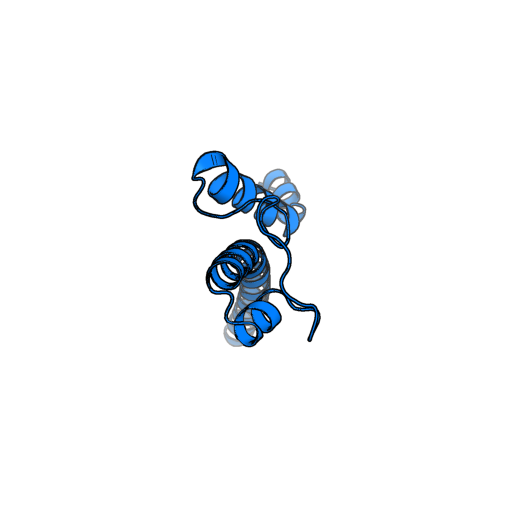ding box: 50×25×50 Å

Secondary structure (DSSP, 8-state):
-HHHHHHHHHS-HHHHHHHHIIIIIIIT--S--SSSS-TTSPPPP-SSS-HHHHHHHTT-HHHHHHHHHHHHHHHHHHHHHHHHHHHHHHHHHHHHHH-